Protein AF-A0A5K0XAD7-F1 (afdb_monomer)

Radius of gyration: 10.92 Å; Cα contacts (8 Å, |Δi|>4): 54; chains: 1; bounding box: 28×18×27 Å

Secondary structure (DSSP, 8-state):
-HHHHHHHTTSSHHHHHHHHHHHHHHHHHS-HHHHHHHHHTTTT-SSHHHHHHHHHHHHHHHTT-

Organism: NCBI:txid210225

InterPro domains:
  IPR011989 Armadillo-like helical [G3DSA:1.25.10.10] (1-65)

Solvent-accessible surface area (backbone atoms only — not comparable to full-atom values): 3623 Å² total; per-residue (Å²): 108,70,70,54,31,46,58,37,51,68,58,58,68,70,51,19,53,53,22,49,52,52,47,53,49,47,54,71,76,43,66,45,68,71,48,45,63,60,40,60,73,30,71,80,38,90,54,62,67,40,20,53,53,33,51,54,51,45,53,56,30,58,77,70,108

Foldseek 3Di:
DLVCLLVQCPDPPVSVVVSLVVLLVCLVPDQLVVVLVVLVVQCPPPDPSSNVSSVVSNVSSVVVD

Structure (mmCIF, N/CA/C/O backbone):
data_AF-A0A5K0XAD7-F1
#
_entry.id   AF-A0A5K0XAD7-F1
#
loop_
_atom_site.group_PDB
_atom_site.id
_atom_site.type_symbol
_atom_site.label_atom_id
_atom_site.label_alt_id
_atom_site.label_comp_id
_atom_site.label_asym_id
_atom_site.label_entity_id
_atom_site.label_seq_id
_atom_site.pdbx_PDB_ins_cod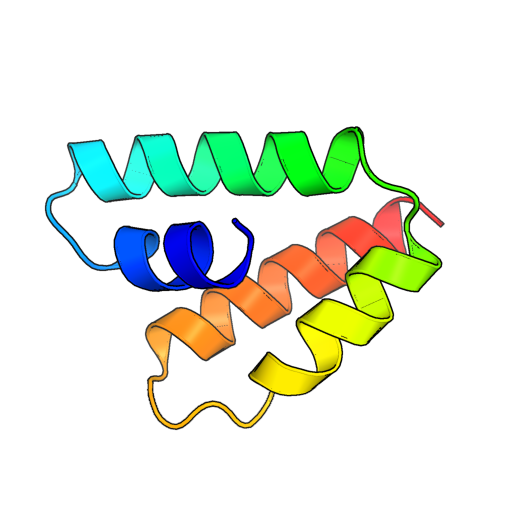e
_atom_site.Cartn_x
_atom_site.Cartn_y
_atom_site.Cartn_z
_atom_site.occupancy
_atom_site.B_iso_or_equiv
_atom_site.auth_seq_id
_atom_site.auth_comp_id
_atom_site.auth_asym_id
_atom_site.auth_atom_id
_atom_site.pdbx_PDB_model_num
ATOM 1 N N . LEU A 1 1 ? -0.346 11.308 -4.288 1.00 91.69 1 LEU A N 1
ATOM 2 C CA . LEU A 1 1 ? 0.837 10.803 -3.553 1.00 91.69 1 LEU A CA 1
ATOM 3 C C . LEU A 1 1 ? 0.810 9.285 -3.341 1.00 91.69 1 LEU A C 1
ATOM 5 O O . LEU A 1 1 ? 1.749 8.648 -3.781 1.00 91.69 1 LEU A O 1
ATOM 9 N N . LEU A 1 2 ? -0.249 8.683 -2.773 1.00 95.31 2 LEU A N 1
ATOM 10 C CA . LEU A 1 2 ? -0.328 7.220 -2.557 1.00 95.31 2 LEU A CA 1
ATOM 11 C C . LEU A 1 2 ? 0.045 6.383 -3.797 1.00 95.31 2 LEU A C 1
ATOM 13 O O . LEU A 1 2 ? 0.941 5.551 -3.729 1.00 95.31 2 LEU A O 1
ATOM 17 N N . GLN A 1 3 ? -0.588 6.650 -4.946 1.00 94.81 3 GLN A N 1
ATOM 18 C CA . GLN A 1 3 ? -0.288 5.946 -6.200 1.00 94.81 3 GLN A CA 1
ATOM 19 C C . GLN A 1 3 ? 1.184 6.069 -6.617 1.00 94.81 3 GLN A C 1
ATOM 21 O O . GLN A 1 3 ? 1.762 5.113 -7.124 1.00 94.81 3 GLN A O 1
ATOM 26 N N . LEU A 1 4 ? 1.776 7.252 -6.416 1.00 95.56 4 LEU A N 1
ATOM 27 C CA . LEU A 1 4 ? 3.169 7.524 -6.755 1.00 95.56 4 LEU A CA 1
ATOM 28 C C . LEU A 1 4 ? 4.097 6.675 -5.885 1.00 95.56 4 LEU A C 1
ATOM 30 O O . LEU A 1 4 ? 4.958 6.000 -6.426 1.00 95.56 4 LEU A O 1
ATOM 34 N N . LEU A 1 5 ? 3.868 6.639 -4.569 1.00 95.50 5 LEU A N 1
ATOM 35 C CA . LEU A 1 5 ? 4.664 5.836 -3.633 1.00 95.50 5 LEU A CA 1
ATOM 36 C C . LEU A 1 5 ? 4.541 4.334 -3.920 1.00 95.50 5 LEU A C 1
ATOM 38 O O . LEU A 1 5 ? 5.540 3.621 -3.970 1.00 95.50 5 LEU A O 1
ATOM 42 N N . LEU A 1 6 ? 3.324 3.859 -4.201 1.00 95.00 6 LEU A N 1
ATOM 43 C CA . LEU A 1 6 ? 3.087 2.463 -4.572 1.00 95.00 6 LEU A CA 1
ATOM 44 C C . LEU A 1 6 ? 3.821 2.070 -5.863 1.00 95.00 6 LEU A C 1
ATOM 46 O O . LEU A 1 6 ? 4.354 0.967 -5.948 1.00 95.00 6 LEU A O 1
ATOM 50 N N . LYS A 1 7 ? 3.885 2.960 -6.859 1.00 92.88 7 LYS A N 1
ATOM 51 C CA . LYS A 1 7 ? 4.618 2.711 -8.111 1.00 92.88 7 LYS A CA 1
ATOM 52 C C . LYS A 1 7 ? 6.134 2.876 -7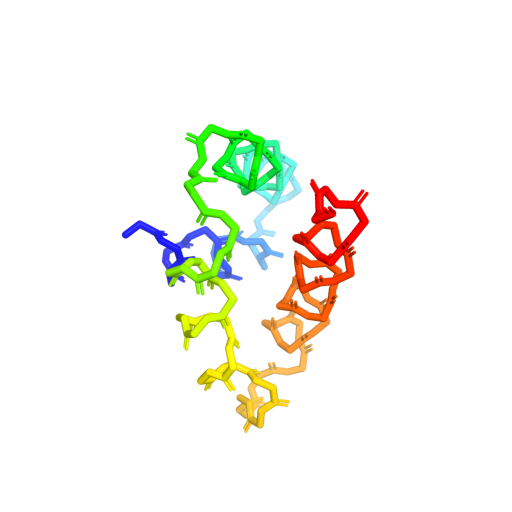.957 1.00 92.88 7 LYS A C 1
ATOM 54 O O . LYS A 1 7 ? 6.874 2.093 -8.538 1.00 92.88 7 LYS A O 1
ATOM 59 N N . ALA A 1 8 ? 6.589 3.841 -7.158 1.00 92.12 8 ALA A N 1
ATOM 60 C CA . ALA A 1 8 ? 8.007 4.110 -6.908 1.00 92.12 8 ALA A CA 1
ATOM 61 C C . ALA A 1 8 ? 8.703 2.974 -6.138 1.00 92.12 8 ALA A C 1
ATOM 63 O O . ALA A 1 8 ? 9.893 2.747 -6.332 1.00 92.12 8 ALA A O 1
ATOM 64 N N . SER A 1 9 ? 7.949 2.182 -5.363 1.00 81.00 9 SER A N 1
ATOM 65 C CA . SER A 1 9 ? 8.420 0.956 -4.685 1.00 81.00 9 SER A CA 1
ATOM 66 C C . SER A 1 9 ? 8.863 -0.194 -5.617 1.00 81.00 9 SER A C 1
ATOM 68 O O . SER A 1 9 ? 8.962 -1.351 -5.206 1.00 81.00 9 SER A O 1
ATOM 70 N N . GLN A 1 10 ? 9.081 0.103 -6.900 1.00 81.94 10 GLN A N 1
ATOM 71 C CA . GLN A 1 10 ? 9.477 -0.844 -7.943 1.00 81.94 10 GLN A CA 1
ATOM 72 C C . GLN A 1 10 ? 10.749 -0.438 -8.689 1.00 81.94 10 GLN A C 1
ATOM 74 O O . GLN A 1 10 ? 11.189 -1.186 -9.561 1.00 81.94 10 GLN A O 1
ATOM 79 N N . ASP A 1 11 ? 11.298 0.735 -8.383 1.00 89.19 11 ASP A N 1
ATOM 80 C CA . ASP A 1 11 ? 12.459 1.307 -9.057 1.00 89.19 11 ASP A CA 1
ATOM 81 C C . ASP A 1 11 ? 13.770 0.755 -8.448 1.00 89.19 11 ASP A C 1
ATOM 83 O O . ASP A 1 11 ? 13.817 -0.332 -7.865 1.00 89.19 11 ASP A O 1
ATOM 87 N N . LYS A 1 12 ? 14.873 1.488 -8.576 1.00 90.88 12 LYS A N 1
ATOM 88 C CA . LYS A 1 12 ? 16.147 1.199 -7.925 1.00 90.88 12 LYS A CA 1
ATOM 89 C C . LYS A 1 12 ? 15.962 1.092 -6.413 1.00 90.88 12 LYS A C 1
ATOM 91 O O . LYS A 1 12 ? 15.106 1.748 -5.821 1.00 90.88 12 LYS A O 1
ATOM 96 N N . ARG A 1 13 ? 16.825 0.293 -5.781 1.00 91.31 13 ARG A N 1
ATOM 97 C CA . ARG A 1 13 ? 16.762 -0.025 -4.348 1.00 91.31 13 ARG A CA 1
ATOM 98 C C . ARG A 1 13 ? 16.576 1.210 -3.460 1.00 91.31 13 ARG A C 1
ATOM 100 O O . ARG A 1 13 ? 15.660 1.214 -2.650 1.00 91.31 13 ARG A O 1
ATOM 107 N N . PHE A 1 14 ? 17.372 2.261 -3.673 1.00 93.94 14 PHE A N 1
ATOM 108 C CA . PHE A 1 14 ? 17.277 3.484 -2.868 1.00 93.94 14 PHE A CA 1
ATOM 109 C C . PHE A 1 14 ? 15.905 4.169 -3.006 1.00 93.94 14 PHE A C 1
ATOM 111 O O . PHE A 1 14 ? 15.323 4.592 -2.018 1.00 93.94 14 PHE A O 1
ATOM 118 N N . VAL A 1 15 ? 15.336 4.220 -4.216 1.00 93.88 15 VAL A N 1
ATOM 119 C CA . VAL A 1 15 ? 14.006 4.806 -4.454 1.00 93.88 15 VAL A CA 1
ATOM 120 C C . VAL A 1 15 ? 12.924 3.961 -3.790 1.00 93.88 15 VAL A C 1
ATOM 122 O O . VAL A 1 15 ? 11.989 4.509 -3.212 1.00 93.88 15 VAL A O 1
ATOM 125 N N . CYS A 1 16 ? 13.050 2.632 -3.856 1.00 92.62 16 CYS A N 1
ATOM 126 C CA . CYS A 1 16 ? 12.114 1.729 -3.196 1.00 92.62 16 CYS A CA 1
ATOM 127 C C . CYS A 1 16 ? 12.101 1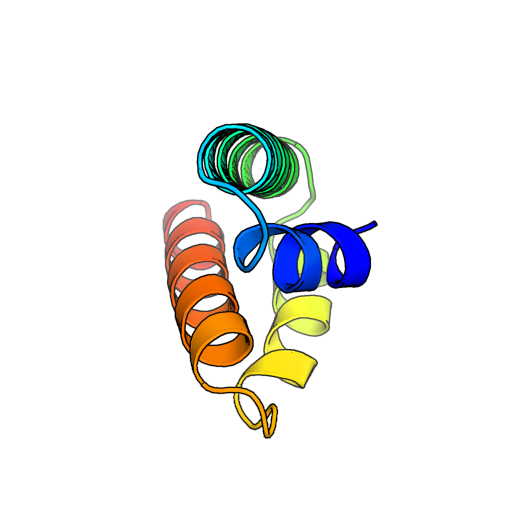.937 -1.681 1.00 92.62 16 CYS A C 1
ATOM 129 O O . CYS A 1 16 ? 11.027 2.075 -1.102 1.00 92.62 16 CYS A O 1
ATOM 131 N N . GLU A 1 17 ? 13.278 1.987 -1.056 1.00 94.44 17 GLU A N 1
ATOM 132 C CA . GLU A 1 17 ? 13.432 2.177 0.390 1.00 94.44 17 GLU A CA 1
ATOM 133 C C . GLU A 1 17 ? 12.811 3.510 0.843 1.00 94.44 17 GLU A C 1
ATOM 135 O O . GLU A 1 17 ? 11.987 3.528 1.762 1.00 94.44 17 GLU A O 1
ATOM 140 N N . GLU A 1 18 ? 13.092 4.606 0.134 1.00 96.75 18 GLU A N 1
ATOM 141 C CA . GLU A 1 18 ? 12.497 5.918 0.423 1.00 96.75 18 GLU A CA 1
ATOM 142 C C . GLU A 1 18 ? 10.976 5.941 0.200 1.00 96.75 18 GLU A C 1
ATOM 144 O O . GLU A 1 18 ? 10.219 6.477 1.016 1.00 96.75 18 GLU A O 1
ATOM 149 N N . ALA A 1 19 ? 10.489 5.315 -0.877 1.00 96.00 19 ALA A N 1
ATOM 150 C CA . ALA A 1 19 ? 9.057 5.224 -1.154 1.00 96.00 19 ALA A CA 1
ATOM 151 C C . ALA A 1 19 ? 8.313 4.427 -0.071 1.00 96.00 19 ALA A C 1
ATOM 153 O O . ALA A 1 19 ? 7.196 4.789 0.305 1.00 96.00 19 ALA A O 1
ATOM 154 N N . GLU A 1 20 ? 8.927 3.365 0.454 1.00 94.00 20 GLU A N 1
ATOM 155 C CA . GLU A 1 20 ? 8.380 2.564 1.548 1.00 94.00 20 GLU A CA 1
ATOM 156 C C . GLU A 1 20 ? 8.358 3.326 2.874 1.00 94.00 20 GLU A C 1
ATOM 158 O O . GLU A 1 20 ? 7.346 3.293 3.582 1.00 94.00 20 GLU A O 1
ATOM 163 N N . MET A 1 21 ? 9.424 4.064 3.193 1.00 95.31 21 MET A N 1
ATOM 164 C CA . MET A 1 21 ? 9.454 4.934 4.371 1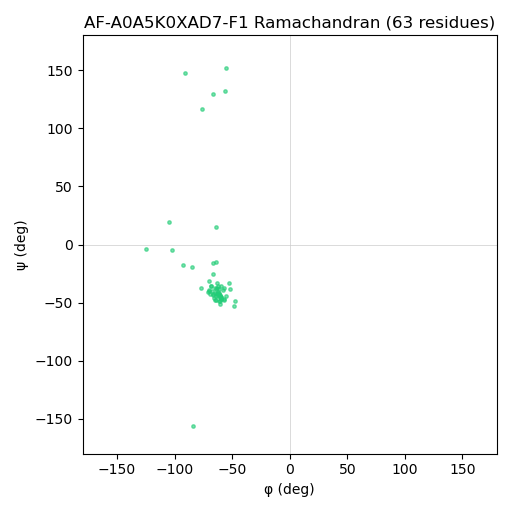.00 95.31 21 MET A CA 1
ATOM 165 C C . MET A 1 21 ? 8.365 6.009 4.297 1.00 95.31 21 MET A C 1
ATOM 167 O O . MET A 1 21 ? 7.602 6.184 5.254 1.00 95.31 21 MET A O 1
ATOM 171 N N . ALA A 1 22 ? 8.211 6.661 3.143 1.00 96.94 22 ALA A N 1
ATOM 172 C CA . ALA A 1 22 ? 7.164 7.653 2.919 1.00 96.94 22 ALA A CA 1
ATOM 173 C C . ALA A 1 22 ? 5.749 7.050 2.993 1.00 96.94 22 ALA A C 1
ATOM 175 O O . ALA A 1 22 ? 4.834 7.675 3.536 1.00 96.94 22 ALA A O 1
ATOM 176 N N . LEU A 1 23 ? 5.551 5.828 2.486 1.00 95.56 23 L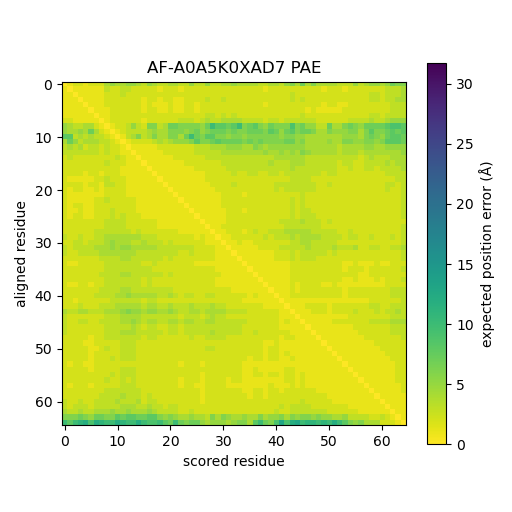EU A N 1
ATOM 177 C CA . LEU A 1 23 ? 4.263 5.134 2.552 1.00 95.56 23 LEU A CA 1
ATOM 178 C C . LEU A 1 23 ? 3.890 4.788 4.000 1.00 95.56 23 LEU A C 1
ATOM 180 O O . LEU A 1 23 ? 2.762 5.041 4.424 1.00 95.56 23 LEU A O 1
ATOM 184 N N . ASN A 1 24 ? 4.850 4.303 4.789 1.00 95.00 24 ASN A N 1
ATOM 185 C CA . ASN A 1 24 ? 4.660 4.063 6.220 1.00 95.00 24 ASN A CA 1
ATOM 186 C C . ASN A 1 24 ? 4.372 5.357 6.993 1.00 95.00 24 ASN A C 1
ATOM 188 O O . ASN A 1 24 ? 3.489 5.376 7.853 1.00 95.00 24 ASN A O 1
ATOM 192 N N . ALA A 1 25 ? 5.071 6.452 6.679 1.00 96.56 25 ALA A N 1
ATOM 193 C CA . ALA A 1 25 ? 4.797 7.758 7.272 1.00 96.56 25 ALA A CA 1
ATOM 194 C C . ALA A 1 25 ? 3.372 8.237 6.947 1.00 96.56 25 ALA A C 1
ATOM 196 O O . ALA A 1 25 ? 2.665 8.693 7.845 1.00 96.56 25 ALA A O 1
ATOM 197 N N . MET A 1 26 ? 2.914 8.056 5.702 1.00 95.69 26 MET A N 1
ATOM 198 C CA . MET A 1 26 ? 1.544 8.371 5.286 1.00 95.69 26 MET A CA 1
ATOM 199 C C . MET A 1 26 ? 0.503 7.566 6.068 1.00 95.69 26 MET A C 1
ATOM 201 O O . MET A 1 26 ? -0.497 8.139 6.500 1.00 95.69 26 MET A O 1
ATOM 205 N N . VAL A 1 27 ? 0.725 6.264 6.280 1.00 95.12 27 VAL A N 1
ATOM 206 C CA . VAL A 1 27 ? -0.180 5.421 7.082 1.00 95.12 27 VAL A CA 1
ATOM 207 C C . VAL A 1 27 ? -0.279 5.924 8.523 1.00 95.12 27 VAL A C 1
ATOM 209 O O . VAL A 1 27 ? -1.378 6.000 9.083 1.00 95.12 27 VAL A O 1
ATOM 212 N N . LYS A 1 28 ? 0.848 6.325 9.119 1.00 94.38 28 LYS A N 1
ATOM 213 C CA . LYS A 1 28 ? 0.888 6.869 10.483 1.00 94.38 28 LYS A CA 1
ATOM 214 C C . LYS A 1 28 ? 0.159 8.212 10.584 1.00 94.38 28 LYS A C 1
ATOM 216 O O . LYS A 1 28 ? -0.673 8.367 11.477 1.00 94.38 28 LYS A O 1
ATOM 221 N N . SER A 1 29 ? 0.399 9.135 9.651 1.00 95.25 29 SER A N 1
ATOM 222 C CA . SER A 1 29 ? -0.117 10.512 9.705 1.00 95.25 29 SER A CA 1
ATOM 223 C C . SER A 1 29 ? -1.535 10.706 9.155 1.00 95.25 29 SER A C 1
ATOM 225 O O . SER A 1 29 ? -2.182 11.697 9.484 1.00 95.25 29 SER A O 1
ATOM 227 N N . SER A 1 30 ? -2.047 9.786 8.332 1.00 94.25 30 SER A N 1
ATOM 228 C CA . SER A 1 30 ? -3.377 9.923 7.718 1.00 94.25 30 SER A CA 1
ATOM 229 C C . SER A 1 30 ? -4.481 9.294 8.574 1.00 94.25 30 SER A C 1
ATOM 231 O O . SER A 1 30 ? -4.254 8.249 9.185 1.00 94.25 30 SER A O 1
ATOM 233 N N . PRO A 1 31 ? -5.716 9.826 8.568 1.00 95.00 31 PRO A N 1
ATOM 234 C CA . PRO A 1 31 ? -6.867 9.119 9.128 1.00 95.00 31 PRO A CA 1
ATOM 235 C C . PRO A 1 31 ? -7.039 7.733 8.477 1.00 95.00 31 PRO A C 1
ATOM 237 O O . PRO A 1 31 ? -6.992 7.611 7.249 1.00 95.00 31 PRO A O 1
ATOM 240 N N . ALA A 1 32 ? -7.225 6.690 9.293 1.00 92.94 32 ALA A N 1
ATOM 241 C CA . ALA A 1 32 ? -7.172 5.297 8.837 1.00 92.94 32 ALA A CA 1
ATOM 242 C C . ALA A 1 32 ? -8.281 4.951 7.828 1.00 92.94 32 ALA A C 1
ATOM 244 O O . ALA A 1 32 ? -7.985 4.416 6.763 1.00 92.94 32 ALA A O 1
ATOM 245 N N . LEU A 1 33 ? -9.537 5.318 8.109 1.00 94.69 33 LEU A N 1
ATOM 246 C CA . LEU A 1 33 ? -10.685 5.006 7.244 1.00 94.69 3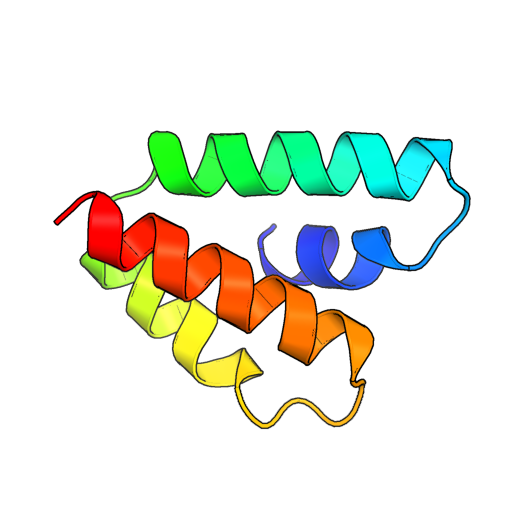3 LEU A CA 1
ATOM 247 C C . LEU A 1 33 ? -10.573 5.616 5.826 1.00 94.69 33 LEU A C 1
ATOM 249 O O . LEU A 1 33 ? -10.682 4.868 4.852 1.00 94.69 33 LEU A O 1
ATOM 253 N N . PRO A 1 34 ? -10.300 6.927 5.649 1.00 95.19 34 PRO A N 1
ATOM 254 C CA . PRO A 1 34 ? -10.086 7.502 4.319 1.00 95.19 34 PRO A CA 1
ATOM 255 C C . PRO A 1 34 ? -8.911 6.886 3.555 1.00 95.19 34 PRO A C 1
ATOM 257 O O . PRO A 1 34 ? -8.971 6.766 2.330 1.00 95.19 34 PRO A O 1
ATOM 260 N N . LEU A 1 35 ? -7.831 6.518 4.251 1.00 96.06 35 LEU A N 1
ATOM 261 C CA . LEU A 1 35 ? -6.682 5.881 3.612 1.00 96.06 35 LEU A CA 1
ATOM 262 C C . LEU A 1 35 ? -7.007 4.445 3.181 1.00 96.06 35 LEU A C 1
ATOM 264 O O . LEU A 1 35 ? -6.671 4.067 2.060 1.00 96.06 35 LEU A O 1
ATOM 268 N N . LEU A 1 36 ? -7.730 3.692 4.012 1.00 96.12 36 LEU A N 1
ATOM 269 C CA . LEU A 1 36 ? -8.196 2.342 3.700 1.00 96.12 36 LEU A CA 1
ATOM 270 C C . LEU A 1 36 ? -9.049 2.333 2.424 1.00 96.12 36 LEU A C 1
ATOM 272 O O . LEU A 1 36 ? -8.751 1.580 1.501 1.00 96.12 36 LEU A O 1
ATOM 276 N N . ARG A 1 37 ? -10.013 3.257 2.298 1.00 95.75 37 ARG A N 1
ATOM 277 C CA . ARG A 1 37 ? -10.828 3.413 1.075 1.00 95.75 37 ARG A CA 1
ATOM 278 C C . ARG A 1 37 ? -9.992 3.671 -0.176 1.00 95.75 37 ARG A C 1
ATOM 280 O O . ARG A 1 37 ? -10.295 3.162 -1.251 1.00 95.75 37 ARG A O 1
ATOM 287 N N . LYS A 1 38 ? -8.910 4.445 -0.067 1.00 96.50 38 LYS A N 1
ATOM 288 C CA . LYS A 1 38 ? -7.993 4.662 -1.197 1.00 96.50 38 LYS A CA 1
ATOM 289 C C . LYS A 1 38 ? -7.198 3.399 -1.530 1.00 96.50 38 LYS A C 1
ATOM 291 O O . LYS A 1 38 ? -6.996 3.120 -2.708 1.00 96.50 38 LYS A O 1
ATOM 296 N N . LEU A 1 39 ? -6.764 2.644 -0.522 1.00 96.62 39 LEU A N 1
ATOM 297 C CA . LEU A 1 39 ? -6.006 1.402 -0.684 1.00 96.62 39 LEU A CA 1
ATOM 298 C C . LEU A 1 39 ? -6.845 0.251 -1.262 1.00 96.62 39 LEU A C 1
ATOM 300 O O . LEU A 1 39 ? -6.304 -0.541 -2.031 1.00 96.62 39 LEU A O 1
ATOM 304 N N . GLU A 1 40 ? -8.151 0.195 -0.975 1.00 95.75 40 GLU A N 1
ATOM 305 C CA . GLU A 1 40 ? -9.086 -0.799 -1.538 1.00 95.75 40 GLU A CA 1
ATOM 306 C C . GLU A 1 40 ? -9.032 -0.848 -3.075 1.00 95.75 40 GLU A C 1
ATOM 308 O O . GLU A 1 40 ? -9.107 -1.921 -3.664 1.00 95.75 40 GLU A O 1
ATOM 313 N N . HIS A 1 41 ? -8.781 0.280 -3.745 1.00 95.31 41 HIS A N 1
ATOM 314 C CA . HIS A 1 41 ? -8.672 0.342 -5.208 1.00 95.31 41 HIS A CA 1
ATOM 315 C C . HIS A 1 41 ? -7.453 -0.416 -5.771 1.00 95.31 41 HIS A C 1
ATOM 317 O O . HIS A 1 41 ? -7.390 -0.683 -6.970 1.00 95.31 41 HIS A O 1
ATOM 323 N N . TYR A 1 42 ? -6.473 -0.766 -4.930 1.00 96.25 42 TYR A N 1
ATOM 324 C CA . TYR A 1 42 ? -5.220 -1.401 -5.346 1.00 96.25 42 TYR A CA 1
ATOM 325 C C . TYR A 1 42 ? -5.172 -2.912 -5.088 1.00 96.25 42 TYR A C 1
ATOM 327 O O . TYR A 1 42 ? -4.220 -3.562 -5.520 1.00 96.25 42 TYR A O 1
ATOM 335 N N . VAL A 1 43 ? -6.187 -3.498 -4.442 1.00 95.50 43 VAL A N 1
ATOM 336 C CA . VAL A 1 43 ? -6.210 -4.941 -4.116 1.00 95.50 43 VAL A CA 1
ATOM 337 C C . VAL A 1 43 ? -6.203 -5.827 -5.371 1.00 95.50 43 VAL A C 1
ATOM 339 O O . VAL A 1 43 ? -5.547 -6.871 -5.400 1.00 95.50 43 VAL A O 1
ATOM 342 N N . ASN A 1 44 ? -6.837 -5.344 -6.445 1.00 94.88 44 ASN A N 1
ATOM 343 C CA . ASN A 1 44 ? -6.941 -6.008 -7.749 1.00 94.88 44 ASN A CA 1
ATOM 344 C C . ASN A 1 44 ? -6.018 -5.391 -8.816 1.00 94.88 44 ASN A C 1
ATOM 346 O O . ASN A 1 44 ? -6.243 -5.553 -10.013 1.00 94.88 44 ASN A O 1
ATOM 350 N N . HIS A 1 45 ? -4.984 -4.648 -8.414 1.00 96.19 45 HIS A N 1
ATOM 351 C CA . HIS A 1 45 ? -4.121 -3.939 -9.359 1.00 96.19 45 HIS A CA 1
ATOM 352 C C . HIS A 1 45 ? -3.300 -4.909 -10.236 1.00 96.19 45 HIS A C 1
ATOM 354 O O . HIS A 1 4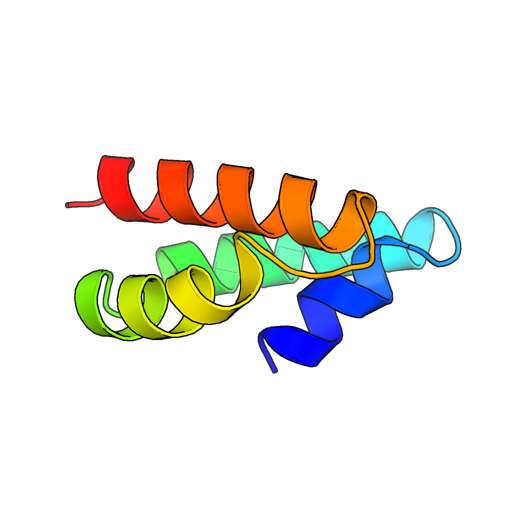5 ? -2.601 -5.767 -9.721 1.00 96.19 45 HIS A O 1
ATOM 360 N N . SER A 1 46 ? -3.285 -4.765 -11.562 1.00 95.12 46 SER A N 1
ATOM 361 C CA . SER A 1 46 ? -2.600 -5.722 -12.464 1.00 95.12 46 SER A CA 1
ATOM 362 C C . SER A 1 46 ? -1.131 -6.000 -12.097 1.00 95.12 46 SER A C 1
ATOM 364 O O . SER A 1 46 ? -0.658 -7.133 -12.155 1.00 95.12 46 SER A O 1
ATOM 366 N N . ASN A 1 47 ? -0.409 -4.971 -11.654 1.00 93.50 47 ASN A N 1
ATOM 367 C CA . ASN A 1 47 ? 0.961 -5.099 -11.165 1.00 93.50 47 ASN 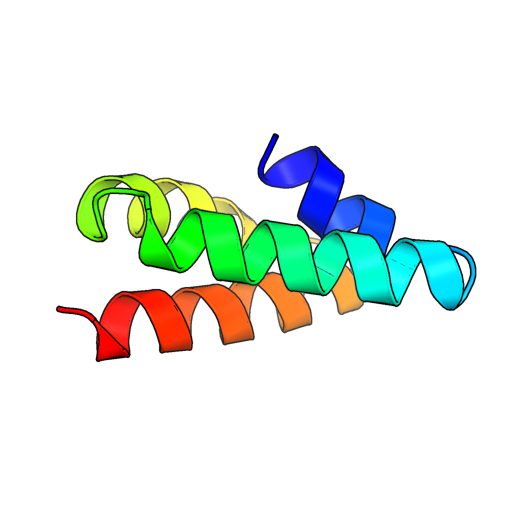A CA 1
ATOM 368 C C . ASN A 1 47 ? 1.027 -5.711 -9.745 1.00 93.50 47 ASN A C 1
ATOM 370 O O . ASN A 1 47 ? 0.602 -5.090 -8.766 1.00 93.50 47 ASN A O 1
ATOM 374 N N . LEU A 1 48 ? 1.645 -6.894 -9.636 1.00 93.69 48 LEU A N 1
ATOM 375 C CA . LEU A 1 48 ? 1.756 -7.681 -8.400 1.00 93.69 48 LEU A CA 1
ATOM 376 C C . LEU A 1 48 ? 2.523 -6.981 -7.272 1.00 93.69 48 LEU A C 1
ATOM 378 O O . LEU A 1 48 ? 2.157 -7.119 -6.107 1.00 93.69 48 LEU A O 1
ATOM 382 N N . ARG A 1 49 ? 3.566 -6.206 -7.589 1.00 91.62 49 ARG A N 1
ATOM 383 C CA . ARG A 1 49 ? 4.338 -5.483 -6.567 1.00 91.62 49 ARG A CA 1
ATOM 384 C C . ARG A 1 49 ? 3.516 -4.347 -5.958 1.00 91.62 49 ARG A C 1
ATOM 386 O O . ARG A 1 49 ? 3.531 -4.181 -4.742 1.00 91.62 49 ARG A O 1
ATOM 393 N N . VAL A 1 50 ? 2.736 -3.626 -6.777 1.00 94.56 50 VAL A N 1
ATOM 394 C CA . VAL A 1 50 ? 1.775 -2.624 -6.271 1.00 94.56 50 VAL A CA 1
ATOM 395 C C . VAL A 1 50 ? 0.764 -3.294 -5.340 1.00 94.56 50 VAL A C 1
ATOM 397 O O . VAL A 1 50 ? 0.538 -2.796 -4.240 1.00 94.56 50 VAL A O 1
ATOM 400 N N . ARG A 1 51 ? 0.201 -4.443 -5.747 1.00 96.12 51 ARG A N 1
ATOM 401 C CA . ARG A 1 51 ? -0.740 -5.213 -4.913 1.00 96.12 51 ARG A CA 1
ATOM 402 C C . ARG A 1 51 ? -0.136 -5.601 -3.571 1.00 96.12 51 ARG A C 1
ATOM 404 O O . ARG A 1 51 ? -0.765 -5.381 -2.542 1.00 96.12 51 ARG A O 1
ATOM 411 N N . ALA A 1 52 ? 1.085 -6.135 -3.570 1.00 95.00 52 ALA A N 1
ATOM 412 C CA . ALA A 1 52 ? 1.768 -6.533 -2.344 1.00 95.00 52 ALA A CA 1
ATOM 413 C C . ALA A 1 52 ? 1.958 -5.344 -1.386 1.00 95.00 52 ALA A C 1
ATOM 415 O O . ALA A 1 52 ? 1.644 -5.446 -0.201 1.00 95.00 52 ALA A O 1
ATOM 416 N N . LYS A 1 53 ? 2.398 -4.184 -1.891 1.00 95.31 53 LYS A N 1
ATOM 417 C CA . LYS A 1 53 ? 2.567 -2.981 -1.058 1.00 95.31 53 LYS A CA 1
ATOM 418 C C . LYS A 1 53 ? 1.243 -2.403 -0.562 1.00 95.31 53 LYS A C 1
ATOM 420 O O . LYS A 1 53 ? 1.171 -1.940 0.579 1.00 95.31 53 LYS A O 1
ATOM 425 N N . ALA A 1 54 ? 0.189 -2.467 -1.374 1.00 96.25 54 ALA A N 1
ATOM 426 C CA . ALA A 1 54 ? -1.151 -2.094 -0.940 1.00 96.25 54 ALA A CA 1
ATOM 427 C C . ALA A 1 54 ? -1.640 -3.003 0.197 1.00 96.25 54 ALA A C 1
ATOM 429 O O . ALA A 1 54 ? -2.112 -2.488 1.205 1.00 96.25 54 ALA A O 1
ATOM 430 N N . ALA A 1 55 ? -1.448 -4.321 0.091 1.00 96.62 55 ALA A N 1
ATOM 431 C CA . ALA A 1 55 ? -1.828 -5.275 1.134 1.00 96.62 55 ALA A CA 1
ATOM 432 C C . ALA A 1 55 ? -1.113 -5.001 2.470 1.00 96.62 55 ALA A C 1
ATOM 434 O O . ALA A 1 55 ? -1.763 -4.940 3.513 1.00 96.62 55 ALA A O 1
ATOM 435 N N . VAL A 1 56 ? 0.201 -4.743 2.442 1.00 95.50 56 VAL A N 1
ATOM 436 C CA . VAL A 1 56 ? 0.962 -4.354 3.647 1.00 95.50 56 VAL A CA 1
ATOM 437 C C . VAL A 1 56 ? 0.425 -3.050 4.248 1.00 95.50 56 VAL A C 1
ATOM 439 O O . VAL A 1 56 ? 0.205 -2.962 5.454 1.00 95.50 56 VAL A O 1
ATOM 442 N N . SER A 1 57 ? 0.151 -2.044 3.414 1.00 95.75 57 SER A N 1
ATOM 443 C CA . SER A 1 57 ? -0.385 -0.757 3.881 1.00 95.75 57 SER A CA 1
ATOM 444 C C . SER A 1 57 ? -1.781 -0.897 4.492 1.00 95.75 57 SER A C 1
ATOM 446 O O . SER A 1 57 ? -2.073 -0.245 5.490 1.00 95.75 57 SER A O 1
ATOM 448 N N . ILE A 1 58 ? -2.630 -1.765 3.928 1.00 96.81 58 ILE A N 1
ATOM 449 C CA . ILE A 1 58 ? -3.952 -2.102 4.475 1.00 96.81 58 ILE A CA 1
ATOM 450 C C . ILE A 1 58 ? -3.801 -2.733 5.858 1.00 96.81 58 ILE A C 1
ATOM 452 O O . ILE A 1 58 ? -4.447 -2.273 6.796 1.00 96.81 58 ILE A O 1
ATOM 456 N N . SER A 1 59 ? -2.912 -3.721 6.002 1.00 96.31 59 SER A N 1
ATOM 457 C CA . SER A 1 59 ? -2.619 -4.347 7.297 1.00 96.31 59 SER A CA 1
ATOM 458 C C . SER A 1 59 ? -2.194 -3.308 8.338 1.00 96.31 59 SER A C 1
ATOM 460 O O . SER A 1 59 ? -2.702 -3.310 9.455 1.00 96.31 59 SER A O 1
ATOM 462 N N . ASN A 1 60 ? -1.318 -2.374 7.959 1.00 94.56 60 ASN A N 1
ATOM 463 C CA . ASN A 1 60 ? -0.853 -1.309 8.849 1.00 94.56 60 ASN A CA 1
ATOM 464 C C . ASN A 1 60 ? -1.960 -0.295 9.189 1.00 94.56 60 ASN A C 1
ATOM 466 O O . ASN A 1 60 ? -2.008 0.204 10.310 1.00 94.56 60 ASN A O 1
ATOM 470 N N . CYS A 1 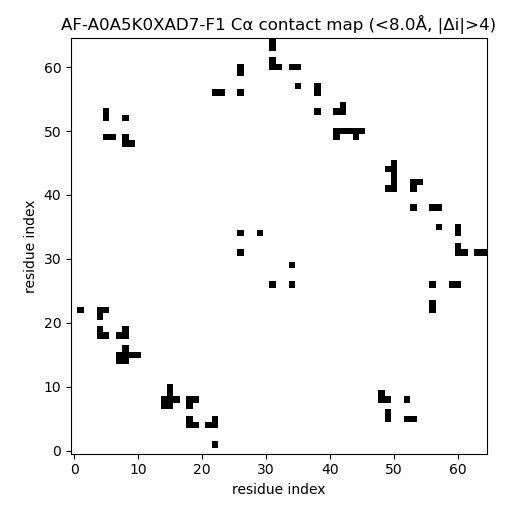61 ? -2.855 0.017 8.245 1.00 95.50 61 CYS A N 1
ATOM 471 C CA . CYS A 1 61 ? -4.028 0.852 8.509 1.00 95.50 61 CYS A CA 1
ATOM 472 C C . CYS A 1 61 ? -4.987 0.189 9.499 1.00 95.50 61 CYS A C 1
ATOM 474 O O . CYS A 1 61 ? -5.460 0.868 10.404 1.00 95.50 61 CYS A O 1
ATOM 476 N N . ILE A 1 62 ? -5.261 -1.108 9.325 1.00 94.56 62 ILE A N 1
ATOM 477 C CA . ILE A 1 62 ? -6.155 -1.877 10.200 1.00 94.56 62 ILE A CA 1
ATOM 478 C C . ILE A 1 62 ? -5.556 -2.006 11.599 1.00 94.56 62 ILE A C 1
ATOM 480 O O . ILE A 1 62 ? -6.264 -1.788 12.567 1.00 94.56 62 ILE A O 1
ATOM 484 N N . ALA A 1 63 ? -4.254 -2.272 11.719 1.00 93.44 63 ALA A N 1
ATOM 485 C CA . ALA A 1 63 ? -3.577 -2.357 13.015 1.00 93.44 63 ALA A CA 1
ATOM 486 C C . ALA A 1 63 ? -3.562 -1.032 13.807 1.00 93.44 63 ALA A C 1
ATOM 488 O O . ALA A 1 63 ? -3.235 -1.036 14.990 1.00 93.44 63 ALA A O 1
ATOM 489 N N . LYS A 1 64 ? -3.858 0.100 13.153 1.00 88.25 64 LYS A N 1
ATOM 490 C CA . LYS A 1 64 ? -3.958 1.425 13.784 1.00 88.25 64 LYS A CA 1
ATOM 491 C C . LYS A 1 64 ? -5.384 1.781 14.225 1.00 88.25 64 LYS A C 1
ATOM 493 O O . LYS A 1 64 ? -5.543 2.763 14.948 1.00 88.25 64 LYS A O 1
ATOM 498 N N . LEU A 1 65 ? -6.399 1.090 13.702 1.00 83.38 65 LEU A N 1
ATOM 499 C CA . LEU A 1 65 ? -7.791 1.264 14.133 1.00 83.38 65 LEU A CA 1
ATOM 500 C C . LEU A 1 65 ? -7.973 0.681 15.535 1.00 83.38 65 LEU A C 1
ATOM 502 O O . LEU A 1 65 ? -8.737 1.311 16.295 1.00 83.38 65 LEU A O 1
#

Nearest PDB structures (foldseek):
  7q4p-assembly1_A  TM=7.231E-01  e=3.344E+00  Homo sapiens
  7dco-assembly1_1  TM=6.744E-01  e=4.729E+00  Saccharomyces cerevisiae
  7q4o-assembly1_A  TM=6.631E-01  e=4.729E+00  Homo sapiens
  7rdq-assembly1_D  TM=7.488E-01  e=5.010E+00  Thermus thermophilus HB8
  4gzz-assembly1_D  TM=7.413E-01  e=7.083E+00  Thermus thermophilus HB8

Mean predicted aligned error: 2.42 Å

Sequence (65 aa):
LLQLLLKASQDKRFVCEEAEMALNAMVKSSPALPLLRKLEHYVNHSNLRVRAKAAVSISNCIAKL

pLDDT: mean 94.12, std 3.17, range [81.0, 96.94]